Protein 3L37 (pdb70)

Structure (mmCIF, N/CA/C/O backbone):
data_3L37
#
_entry.id   3L37
#
_cell.length_a   49.121
_cell.length_b   49.121
_cell.length_c   67.687
_cell.angle_alpha   90.00
_cell.angle_beta   90.00
_cell.angle_gamma   120.00
#
_symmetry.space_group_name_H-M   'H 3'
#
loop_
_entity.id
_entity.type
_entity.pdbx_description
1 polymer 'GP41 N-PEPTIDE'
2 polymer 'HIV ENTRY INHIBITOR PIE12'
3 water water
#
loop_
_atom_site.group_PDB
_atom_site.id
_atom_site.type_symbol
_atom_site.label_atom_id
_atom_site.label_alt_id
_atom_site.label_comp_id
_atom_site.label_asym_id
_atom_site.label_entity_id
_atom_site.label_seq_id
_atom_site.pdbx_PDB_ins_code
_atom_site.Cartn_x
_atom_site.Cartn_y
_atom_site.Cartn_z
_atom_site.occupancy
_atom_site.B_iso_or_equiv
_atom_site.auth_seq_id
_atom_site.auth_comp_id
_atom_site.auth_asym_id
_atom_site.auth_atom_id
_atom_site.pdbx_PDB_model_n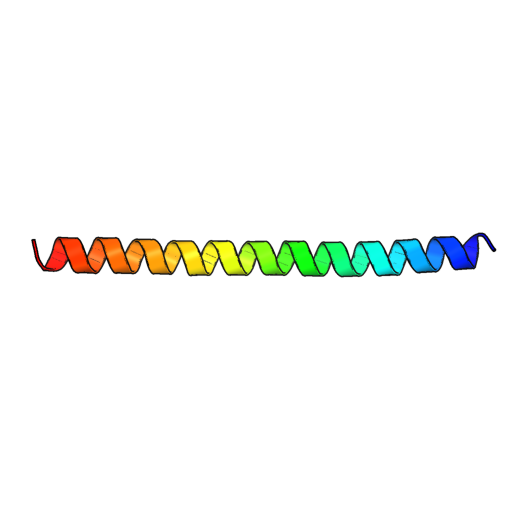um
ATOM 4 N N . ARG A 1 2 ? -22.029 6.823 45.280 1.00 47.18 1 ARG A N 1
ATOM 5 C CA . ARG A 1 2 ? -23.036 7.201 44.272 1.00 47.52 1 ARG A CA 1
ATOM 6 C C . ARG A 1 2 ? -22.531 8.358 43.409 1.00 47.29 1 ARG A C 1
ATOM 7 O O . ARG A 1 2 ? -23.025 8.588 42.309 1.00 47.09 1 ARG A O 1
ATOM 15 N N . MET A 1 3 ? -21.528 9.069 43.896 1.00 47.09 2 MET A N 1
ATOM 16 C CA . MET A 1 3 ? -20.954 10.137 43.099 1.00 47.36 2 MET A CA 1
ATOM 17 C C . MET A 1 3 ? -19.839 9.683 42.154 1.00 46.99 2 MET A C 1
ATOM 18 O O . MET A 1 3 ? -19.634 10.304 41.111 1.00 46.93 2 MET A O 1
ATOM 23 N N . LYS A 1 4 ? -19.127 8.611 42.494 1.00 46.10 3 LYS A N 1
ATOM 24 C CA . LYS A 1 4 ? -18.216 8.009 41.522 1.00 45.47 3 LYS A CA 1
ATOM 25 C C . LYS A 1 4 ? -19.021 7.295 40.422 1.00 44.66 3 LYS A C 1
ATOM 26 O O . LYS A 1 4 ? -18.626 7.314 39.256 1.00 43.65 3 LYS A O 1
ATOM 32 N N . GLN A 1 5 ? -20.160 6.699 40.791 1.00 43.49 4 GLN A N 1
ATOM 33 C CA . GLN A 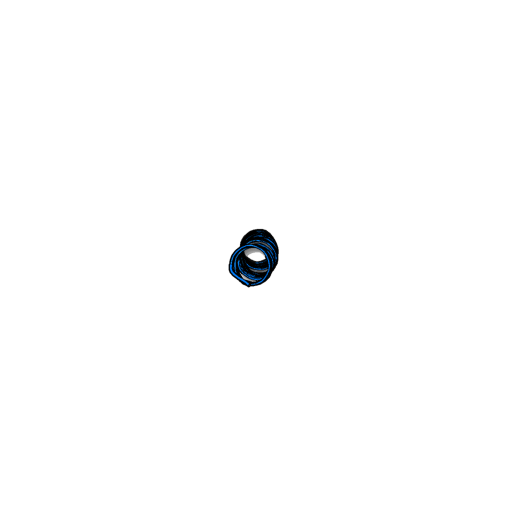1 5 ? -21.025 6.030 39.819 1.00 43.69 4 GLN A CA 1
ATOM 34 C C . GLN A 1 5 ? -21.667 7.007 38.839 1.00 43.51 4 GLN A C 1
ATOM 35 O O . GLN A 1 5 ? -21.699 6.759 37.627 1.00 43.27 4 GLN A O 1
ATOM 41 N N . ILE A 1 6 ? -22.163 8.125 39.354 1.00 43.11 5 ILE A N 1
ATOM 42 C CA . ILE A 1 6 ? -22.704 9.177 38.503 1.00 43.53 5 ILE A CA 1
ATOM 43 C C . ILE A 1 6 ? -21.596 9.854 37.670 1.00 43.27 5 ILE A C 1
ATOM 44 O O . ILE A 1 6 ? -21.840 10.242 36.526 1.00 43.65 5 ILE A O 1
ATOM 49 N N . GLU A 1 7 ? -20.386 9.973 38.220 1.00 42.71 6 GLU A N 1
ATOM 50 C CA . GLU A 1 7 ? -19.241 10.513 37.468 1.00 42.29 6 GLU A CA 1
ATOM 51 C 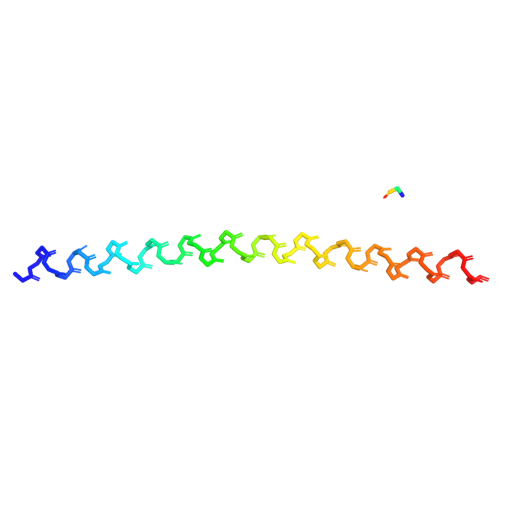C . GLU A 1 7 ? -18.674 9.549 36.416 1.00 41.68 6 GLU A C 1
ATOM 52 O O . GLU A 1 7 ? -18.022 9.966 35.441 1.00 41.34 6 GLU A O 1
ATOM 58 N N . ASP A 1 8 ? -18.900 8.260 36.621 1.00 40.40 7 ASP A N 1
ATOM 59 C CA . ASP A 1 8 ? -18.552 7.259 35.628 1.00 40.01 7 ASP A CA 1
ATOM 60 C C . ASP A 1 8 ? -19.479 7.420 34.425 1.00 39.51 7 ASP A C 1
ATOM 61 O O . ASP A 1 8 ? -19.037 7.323 33.280 1.00 38.52 7 ASP A O 1
ATOM 66 N N . LYS A 1 9 ? -20.759 7.669 34.704 1.00 39.50 8 LYS A N 1
ATOM 67 C CA . LYS A 1 9 ? -21.767 7.858 33.658 1.00 39.91 8 LYS A CA 1
ATOM 68 C C . LYS A 1 9 ? -21.487 9.140 32.858 1.00 39.54 8 LYS A C 1
ATOM 69 O O . LYS A 1 9 ? -21.711 9.165 31.643 1.00 39.87 8 LYS A O 1
ATOM 75 N N . ILE A 1 10 ? -20.972 10.181 33.515 1.00 39.39 9 ILE A N 1
ATOM 76 C CA . ILE A 1 10 ? -20.552 11.404 32.820 1.00 39.60 9 ILE A CA 1
ATOM 77 C C . ILE A 1 10 ? -19.402 11.125 31.869 1.00 39.29 9 ILE A C 1
ATOM 78 O O . ILE A 1 10 ? -19.402 11.617 30.753 1.00 39.93 9 ILE A O 1
ATOM 83 N N . GLU A 1 11 ? -18.438 10.324 32.298 1.00 38.93 10 GLU A N 1
ATOM 84 C CA . GLU A 1 11 ? -17.315 9.975 31.441 1.00 38.37 10 GLU A CA 1
ATOM 85 C C . GLU A 1 11 ? -17.755 9.176 30.207 1.00 37.85 10 GLU A C 1
ATOM 86 O O . GLU A 1 11 ? -17.204 9.368 29.128 1.00 37.02 10 GLU A O 1
ATOM 92 N N . GLU A 1 12 ? -18.759 8.315 30.363 1.00 38.06 11 GLU A N 1
ATOM 93 C CA . GLU A 1 12 ? -19.282 7.516 29.256 1.00 38.25 11 GLU A CA 1
ATOM 94 C C . GLU A 1 12 ? -20.095 8.374 28.292 1.00 38.07 11 GLU A C 1
ATOM 95 O O . GLU A 1 12 ? -20.008 8.216 27.075 1.00 36.78 11 GLU A O 1
ATOM 101 N N . ILE A 1 13 ? -20.875 9.292 28.831 1.00 37.35 12 ILE A N 1
ATOM 102 C CA . ILE A 1 13 ? -21.637 10.217 27.993 1.00 37.85 12 ILE A CA 1
ATOM 103 C C . ILE A 1 13 ? -20.724 11.212 27.250 1.00 37.50 12 ILE A C 1
ATOM 104 O O . ILE A 1 13 ? -20.988 11.572 26.084 1.00 37.47 12 ILE A O 1
ATOM 109 N N . GLU A 1 14 ? -19.638 11.624 27.892 1.00 37.08 13 GLU A N 1
ATOM 110 C CA . GLU A 1 14 ? -18.618 12.485 27.279 1.00 37.02 13 GLU A CA 1
ATOM 111 C C . GLU A 1 14 ? -17.925 11.763 26.148 1.00 36.24 13 GLU A C 1
ATOM 112 O O . GLU A 1 14 ? -17.714 12.333 25.078 1.00 35.95 13 GLU A O 1
ATOM 118 N N . SER A 1 15 ? -17.553 10.512 26.398 1.00 35.29 14 SER A N 1
ATOM 119 C CA . SER A 1 15 ? -16.773 9.725 25.448 1.00 35.24 14 SER A CA 1
ATOM 120 C C . SER A 1 15 ? -17.625 9.494 24.202 1.00 34.33 14 SER A C 1
ATOM 121 O O . SER A 1 15 ? -17.110 9.536 23.071 1.00 33.63 14 SER A O 1
ATOM 124 N N . LYS A 1 16 ? -18.929 9.298 24.401 1.00 33.55 15 LYS A N 1
ATOM 125 C CA . LYS A 1 16 ? -19.818 9.091 23.269 1.00 32.65 15 LYS A CA 1
ATOM 126 C C . LYS A 1 16 ? -20.051 10.377 22.496 1.00 31.95 15 LYS A C 1
ATOM 127 O O . LYS A 1 16 ? -20.128 10.317 21.271 1.00 30.36 15 LYS A O 1
ATOM 133 N N . GLN A 1 17 ? -20.146 11.522 23.180 1.00 30.25 16 GLN A N 1
ATOM 134 C CA . GLN A 1 17 ? -20.299 12.835 22.533 1.00 31.27 16 GLN A CA 1
ATOM 135 C C . GLN A 1 17 ? -19.082 13.121 21.686 1.00 29.84 16 GLN A C 1
ATOM 136 O O . GLN A 1 17 ? -19.209 13.568 20.549 1.00 28.14 16 GLN A O 1
ATOM 142 N N . LYS A 1 18 ? -17.898 12.851 22.203 1.00 29.54 17 LYS A N 1
ATOM 143 C CA . LYS A 1 18 ? -16.673 12.994 21.418 1.00 29.03 17 LYS A CA 1
ATOM 144 C C . LYS A 1 18 ? -16.700 12.109 20.163 1.00 27.85 17 LYS A C 1
ATOM 145 O O . LYS A 1 18 ? -16.239 12.525 19.087 1.00 26.86 17 LYS A O 1
ATOM 151 N N . LYS A 1 19 ? -17.212 10.897 20.279 1.00 26.44 18 LYS A N 1
ATOM 152 C CA . LYS A 1 19 ? -17.292 10.015 19.136 1.00 26.72 18 LYS A CA 1
ATOM 153 C C . LYS A 1 19 ? -18.248 10.633 18.126 1.00 24.81 18 LYS A C 1
ATOM 154 O O . LYS A 1 19 ? -17.979 10.613 16.922 1.00 25.33 18 LYS A O 1
ATOM 160 N N . ILE A 1 20 ? -19.362 11.160 18.616 1.00 23.31 19 ILE A N 1
ATOM 161 C CA . ILE A 1 20 ? -20.404 11.766 17.756 1.00 22.50 19 ILE A CA 1
ATOM 162 C C . ILE A 1 20 ? -19.810 12.945 16.997 1.00 21.78 19 ILE A C 1
ATOM 163 O O . ILE A 1 20 ? -19.961 13.074 15.766 1.00 20.56 19 ILE A O 1
ATOM 168 N N . GLU A 1 21 ? -19.102 13.813 17.682 1.00 22.02 20 GLU A N 1
ATOM 169 C CA . GLU A 1 21 ? -18.490 14.965 17.043 1.00 21.98 20 GLU A CA 1
ATOM 170 C C . GLU A 1 21 ? -17.469 14.576 15.983 1.00 21.03 20 GLU A C 1
ATOM 171 O O . GLU A 1 21 ? -17.389 15.230 14.939 1.00 20.71 20 GLU A O 1
ATOM 177 N N . ASN A 1 22 ? -16.719 13.514 16.225 1.00 22.28 21 ASN A N 1
ATOM 178 C CA . ASN A 1 22 ? -15.704 13.042 15.317 1.00 23.70 21 ASN A CA 1
ATOM 179 C C . ASN A 1 22 ? -16.388 12.511 14.055 1.00 23.40 21 ASN A C 1
ATOM 180 O O . ASN A 1 22 ? -15.916 12.765 12.927 1.00 23.35 21 ASN A O 1
ATOM 185 N N . GLU A 1 23 ? -17.524 11.844 14.222 1.00 23.16 22 GLU A N 1
ATOM 186 C CA . GLU A 1 23 ? -18.303 11.306 13.119 1.00 24.08 22 GLU A CA 1
ATOM 187 C C . GLU A 1 23 ? -18.946 12.413 12.318 1.00 22.75 22 GLU A C 1
ATOM 188 O O . GLU A 1 23 ? -18.986 12.333 11.093 1.00 22.18 22 GLU A O 1
ATOM 194 N N . ILE A 1 24 ? -19.491 13.431 12.963 1.00 19.99 23 ILE A N 1
ATOM 195 C CA . ILE A 1 24 ? -20.064 14.583 12.302 1.00 19.71 23 ILE A CA 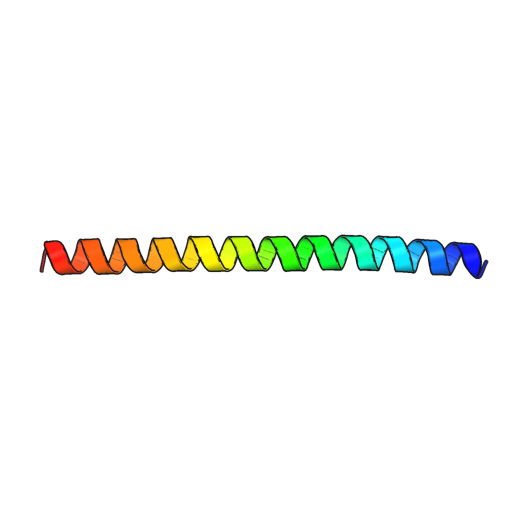1
ATOM 196 C C . ILE A 1 24 ? -19.019 15.234 11.396 1.00 18.82 23 ILE A C 1
ATOM 197 O O . ILE A 1 24 ? -19.339 15.582 10.248 1.00 17.94 23 ILE A O 1
ATOM 202 N N . ALA A 1 25 ? -17.769 15.375 11.840 1.00 18.74 24 ALA A N 1
ATOM 203 C CA . ALA A 1 25 ? -16.736 15.972 11.021 1.00 19.01 24 ALA A CA 1
ATOM 204 C C . ALA A 1 25 ? -16.485 15.111 9.795 1.00 18.01 24 ALA A C 1
ATOM 205 O O . ALA A 1 25 ? -16.316 15.673 8.695 1.00 18.36 24 ALA A O 1
ATOM 207 N N . ARG A 1 26 ? -16.478 13.791 9.933 1.00 18.15 25 ARG A N 1
ATOM 208 C CA . ARG A 1 26 ? -16.268 12.902 8.776 1.00 18.93 25 ARG A CA 1
ATOM 209 C C . ARG A 1 26 ? -17.425 13.039 7.804 1.00 17.91 25 ARG A C 1
ATOM 210 O O . ARG A 1 26 ? -17.242 13.086 6.576 1.00 17.55 25 ARG A O 1
ATOM 218 N N . ILE A 1 27 ? -18.643 13.100 8.293 1.00 17.67 26 ILE A N 1
ATOM 219 C CA . ILE A 1 27 ? -19.808 13.303 7.455 1.00 17.84 26 ILE A CA 1
ATOM 220 C C . ILE A 1 27 ? -19.706 14.613 6.682 1.00 17.58 26 ILE A C 1
ATOM 221 O O . ILE A 1 27 ? -20.040 14.656 5.465 1.00 17.86 26 ILE A O 1
ATOM 226 N N . LYS A 1 28 ? -19.276 15.692 7.320 1.00 17.24 27 LYS A N 1
ATOM 227 C CA . LYS A 1 28 ? -19.200 16.982 6.682 1.00 18.36 27 LYS A CA 1
ATOM 228 C C . LYS A 1 28 ? -18.177 16.912 5.559 1.00 17.76 27 LYS A C 1
ATOM 229 O O . LYS A 1 28 ? -18.408 17.493 4.487 1.00 18.67 27 LYS A O 1
ATOM 235 N N . LYS A 1 29 ? -17.082 16.205 5.750 1.00 16.17 28 LYS A N 1
ATOM 236 C CA . LYS A 1 29 ? -16.049 16.117 4.742 1.00 18.38 28 LYS A CA 1
ATOM 237 C C . LYS A 1 29 ? -16.579 15.356 3.540 1.00 17.84 28 LYS A C 1
ATOM 238 O O . LYS A 1 29 ? -16.352 15.792 2.373 1.00 18.88 28 LYS A O 1
ATOM 244 N N . LEU A 1 30 ? -17.234 14.230 3.753 1.00 16.71 29 LEU A N 1
ATOM 245 C CA . LEU A 1 30 ? -17.774 13.458 2.630 1.00 17.34 29 LEU A CA 1
ATOM 246 C C . LEU A 1 30 ? -18.842 14.260 1.927 1.00 17.26 29 LEU A C 1
ATOM 247 O O . LEU A 1 30 ? -18.901 14.238 0.700 1.00 17.77 29 LEU A O 1
ATOM 252 N N . LEU A 1 31 ? -19.683 14.947 2.638 1.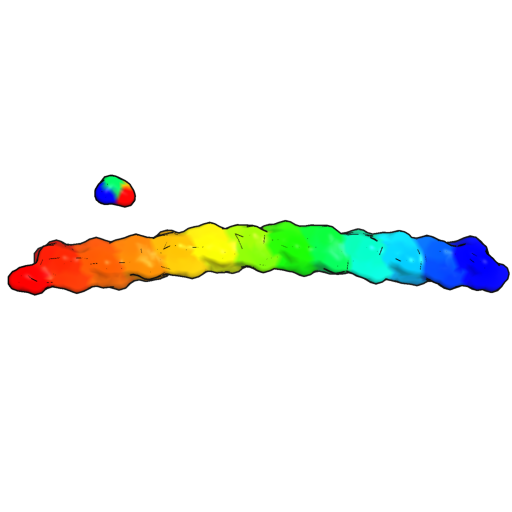00 17.29 30 LEU A N 1
ATOM 253 C CA . LEU A 1 31 ? -20.722 15.768 2.044 1.00 18.18 30 LEU A CA 1
ATOM 254 C C . LEU A 1 31 ? -20.076 16.848 1.168 1.00 17.75 30 LEU A C 1
ATOM 255 O O . LEU A 1 31 ? -20.575 17.110 0.048 1.00 20.61 30 LEU A O 1
ATOM 260 N N . GLN A 1 32 ? -18.932 17.427 1.545 1.00 17.69 31 GLN A N 1
ATOM 261 C CA . GLN A 1 32 ? -18.239 18.417 0.757 1.00 19.04 31 GLN A CA 1
ATOM 262 C C . GLN A 1 32 ? -17.746 17.759 -0.542 1.00 17.61 31 GLN A C 1
ATOM 263 O O . GLN A 1 32 ? -17.793 18.382 -1.623 1.00 17.99 31 GLN A O 1
ATOM 269 N N . LEU A 1 33 ? -17.268 16.529 -0.469 1.00 16.25 32 LEU A N 1
ATOM 270 C CA . LEU A 1 33 ? -16.862 15.822 -1.711 1.00 17.66 32 LEU A CA 1
ATOM 271 C C . LEU A 1 33 ? -18.041 15.563 -2.593 1.00 17.17 32 LEU A C 1
ATOM 272 O O . LEU A 1 33 ? -17.892 15.665 -3.819 1.00 16.47 32 LEU A O 1
ATOM 277 N N . THR A 1 34 ? -19.201 15.226 -2.063 1.00 16.87 33 THR A N 1
ATOM 278 C CA . THR A 1 34 ? -20.362 15.012 -2.934 1.00 16.83 33 THR A CA 1
ATOM 279 C C . THR A 1 34 ? -20.793 16.304 -3.576 1.0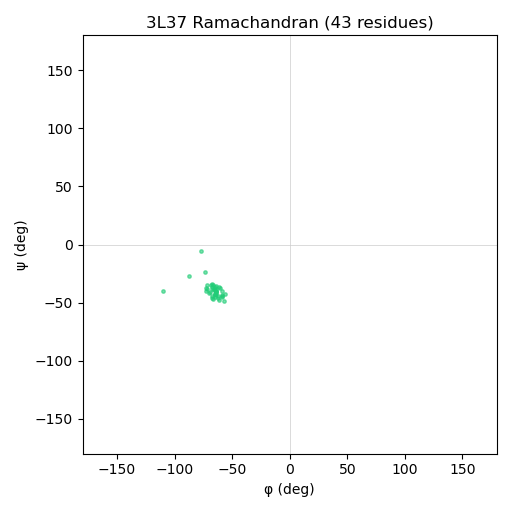0 17.11 33 THR A C 1
ATOM 280 O O . THR A 1 34 ? -21.149 16.281 -4.774 1.00 16.95 33 THR A O 1
ATOM 284 N N . VAL A 1 35 ? -20.718 17.428 -2.897 1.00 16.61 34 VAL A N 1
ATOM 285 C CA . VAL A 1 35 ? -21.064 18.716 -3.498 1.00 17.96 34 VAL A CA 1
ATOM 286 C C . VAL A 1 35 ? -20.097 18.968 -4.664 1.00 17.31 34 VAL A C 1
ATOM 287 O O . VAL A 1 35 ? -20.526 19.414 -5.752 1.00 17.59 34 VAL A O 1
ATOM 291 N N . TRP A 1 36 ? -18.810 18.740 -4.449 1.00 17.59 35 TRP A N 1
ATOM 292 C CA . TRP A 1 36 ? -17.814 18.932 -5.493 1.00 17.11 35 TRP A CA 1
ATOM 293 C C . TRP A 1 36 ? -18.152 18.043 -6.682 1.00 17.30 35 TRP A C 1
ATOM 294 O O . TRP A 1 36 ? -18.118 18.503 -7.831 1.00 18.17 35 TRP A O 1
ATOM 305 N N . GLY A 1 37 ? -18.520 16.793 -6.455 1.00 15.82 36 GLY A N 1
ATOM 306 C CA . GLY A 1 37 ? -18.845 15.916 -7.576 1.00 17.54 36 GLY A CA 1
ATOM 307 C C . GLY A 1 37 ? -20.051 16.367 -8.357 1.00 17.45 36 GLY A C 1
ATOM 308 O O . GLY A 1 37 ? -20.047 16.270 -9.594 1.00 18.22 36 GLY A O 1
ATOM 309 N N . ILE A 1 38 ? -21.098 16.850 -7.738 1.00 17.11 37 ILE A N 1
ATOM 310 C CA . ILE A 1 38 ? -22.239 17.388 -8.440 1.00 17.84 37 ILE A CA 1
ATOM 311 C C . ILE A 1 38 ? -21.850 18.636 -9.220 1.00 18.25 37 ILE A C 1
ATOM 312 O O . ILE A 1 38 ? -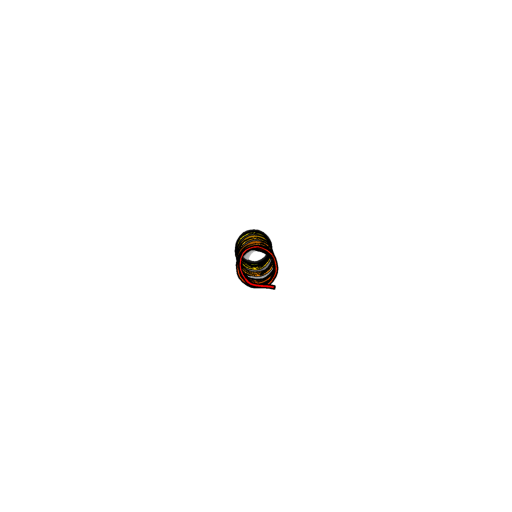22.229 18.746 -10.386 1.00 18.00 37 ILE A O 1
ATOM 317 N N . LYS A 1 39 ? -21.076 19.526 -8.638 1.00 18.26 38 LYS A N 1
ATOM 318 C CA . LYS A 1 39 ? -20.674 20.754 -9.325 1.00 18.87 38 LYS A CA 1
ATOM 319 C C . LYS A 1 39 ? -19.823 20.354 -10.525 1.00 19.38 38 LYS A C 1
ATOM 320 O O . LYS A 1 39 ? -19.986 20.928 -11.643 1.00 20.72 38 LYS A O 1
ATOM 326 N N . GLN A 1 40 ? -18.948 19.371 -10.370 1.00 20.08 39 GLN A N 1
ATOM 327 C CA . GLN A 1 40 ? -18.053 18.965 -11.461 1.00 22.52 39 GLN A CA 1
ATOM 328 C C . GLN A 1 40 ? -18.842 18.347 -12.607 1.00 22.77 39 GLN A C 1
ATOM 329 O O . GLN A 1 40 ? -18.625 18.717 -13.793 1.00 23.95 39 GLN A O 1
ATOM 335 N N . LEU A 1 41 ? -19.756 17.442 -12.309 1.00 21.98 40 LEU A N 1
ATOM 336 C CA . LEU A 1 41 ? -20.632 16.840 -13.309 1.00 23.09 40 LEU A CA 1
ATOM 337 C C . LEU A 1 41 ? -21.433 17.877 -14.059 1.00 23.91 40 LEU A C 1
ATOM 338 O O . LEU A 1 41 ? -21.488 17.843 -15.296 1.00 25.80 40 LEU A O 1
ATOM 343 N N . GLN A 1 42 ? -22.068 18.805 -13.364 1.00 23.32 41 GLN A N 1
ATOM 344 C CA . GLN A 1 42 ? -22.856 19.829 -14.023 1.00 25.23 41 GLN A CA 1
ATOM 345 C C . GLN A 1 42 ? -21.965 20.628 -14.971 1.00 26.99 41 GLN A C 1
ATOM 346 O O . GLN A 1 42 ? -22.355 20.841 -16.139 1.00 28.64 41 GLN A O 1
ATOM 352 N N . ALA A 1 43 ? -20.777 21.014 -14.520 1.00 27.69 42 ALA A N 1
ATOM 353 C CA . ALA A 1 43 ? -19.889 21.907 -15.302 1.00 30.20 42 ALA A CA 1
ATOM 354 C C . ALA A 1 43 ? -19.290 21.209 -16.490 1.00 32.80 42 ALA A C 1
ATOM 355 O O . ALA A 1 43 ? -19.158 21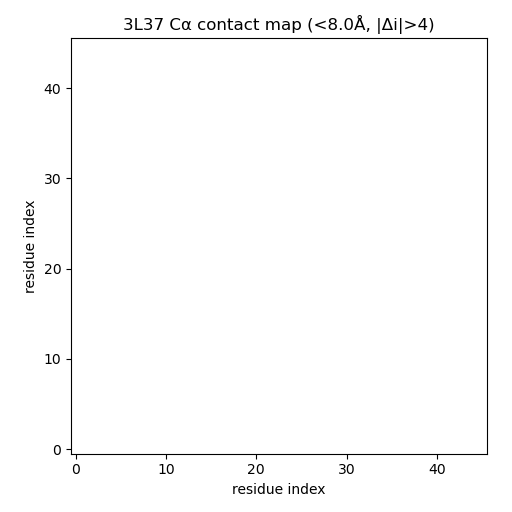.821 -17.558 1.00 33.63 42 ALA A O 1
ATOM 357 N N . ARG A 1 44 ? -18.931 19.938 -16.342 1.00 35.28 43 ARG A N 1
ATOM 358 C CA . ARG A 1 44 ? -18.251 19.248 -17.433 1.00 39.01 43 ARG A CA 1
ATOM 359 C C . ARG A 1 44 ? -19.263 18.868 -18.513 1.00 40.52 43 ARG A C 1
ATOM 360 O O . ARG A 1 44 ? -18.879 18.417 -19.593 1.00 41.14 43 ARG A O 1
ATOM 368 N N . ILE A 1 45 ? -20.548 19.112 -18.238 1.00 42.28 44 ILE A N 1
ATOM 369 C CA . ILE A 1 45 ? -21.638 18.850 -19.188 1.00 44.06 44 ILE A CA 1
ATOM 370 C C . ILE A 1 45 ? -22.328 20.095 -19.776 1.00 45.01 44 ILE A C 1
ATOM 371 O O . ILE A 1 45 ? -22.641 20.103 -20.971 1.00 45.60 44 ILE A O 1
ATOM 376 N N . LEU A 1 46 ? -22.554 21.132 -18.963 1.00 46.18 45 LEU A N 1
ATOM 377 C CA . LEU A 1 46 ? -23.223 22.362 -19.410 1.00 46.90 45 LEU A CA 1
ATOM 378 C C . LEU A 1 46 ? -22.475 23.082 -20.532 1.00 47.67 45 LEU A C 1
ATOM 379 O O . LEU A 1 46 ? -22.851 22.985 -21.709 1.00 48.60 45 LEU A O 1
ATOM 397 N N . GLY B 2 3 ? -10.786 22.738 -8.937 1.00 37.78 2 GLY H N 1
ATOM 398 C CA . GLY B 2 3 ? -9.672 22.080 -8.261 1.00 37.53 2 GLY H CA 1
ATOM 399 C C . GLY B 2 3 ? -10.099 20.999 -7.282 1.00 37.43 2 GLY H C 1
ATOM 400 O O . GLY B 2 3 ? -11.001 21.207 -6.477 1.00 37.37 2 GLY H O 1
#

Radius of gyration: 19.74 Å; Cα contacts (8 Å, |Δi|>4): 0; chains: 2; bounding box: 14×16×64 Å

CATH classification: 1.20.5.170

Foldseek 3Di:
DVVVVVVVVVVVVVVVVVVVVVVVVVVVVVVVVVVVVVVVVVVPD

Solvent-accessible surface area: 5989 Å² total

B-factor: mean 32.04, std 10.32, range [13.83, 61.89]

Sequence (46 aa):
RMKQIEDKIEEIESKQKKIENEIARIKKLLQLTVWGIKQLQARILG

Secondary structure (DSSP, 8-state):
-HHHHHHHHHHHHHHHHHHHHHHHHHHHHHHHHHHHHHHHHHHH-/-